Protein AF-F0WGF5-F1 (afdb_monomer_lite)

Organism: NCBI:txid890382

Radius of gyration: 29.4 Å; chains: 1; bounding box: 69×27×80 Å

Structure (mmCIF, N/CA/C/O backbone):
data_AF-F0WGF5-F1
#
_entry.id   AF-F0WGF5-F1
#
loop_
_atom_site.group_PDB
_atom_site.id
_atom_site.type_symbol
_atom_site.label_atom_id
_atom_site.label_alt_id
_atom_site.label_comp_id
_atom_site.label_asym_id
_atom_site.label_entity_id
_atom_site.label_seq_id
_atom_site.pdbx_PDB_ins_code
_atom_site.Cartn_x
_atom_site.Cartn_y
_atom_site.Cartn_z
_atom_site.occupancy
_atom_site.B_iso_or_equiv
_atom_site.auth_seq_id
_atom_site.auth_comp_id
_atom_site.auth_asym_id
_atom_site.auth_atom_id
_atom_site.pdbx_PDB_model_num
ATOM 1 N N . MET A 1 1 ? 20.255 4.347 -50.327 1.00 58.75 1 MET A N 1
ATOM 2 C CA . MET A 1 1 ? 20.104 3.994 -48.896 1.00 58.75 1 MET A CA 1
ATOM 3 C C . MET A 1 1 ? 21.111 4.798 -48.086 1.00 58.75 1 MET A C 1
ATOM 5 O O . MET A 1 1 ? 22.300 4.635 -48.310 1.00 58.75 1 MET A O 1
ATOM 9 N N . ASN A 1 2 ? 20.664 5.678 -47.185 1.00 82.00 2 ASN A N 1
ATOM 10 C CA . ASN A 1 2 ? 21.548 6.539 -46.385 1.00 82.00 2 ASN A CA 1
ATOM 11 C C . ASN A 1 2 ? 22.023 5.796 -45.113 1.00 82.00 2 ASN A C 1
ATOM 13 O O . ASN A 1 2 ? 21.653 6.131 -43.988 1.00 82.00 2 ASN A O 1
ATOM 17 N N . ARG A 1 3 ? 22.735 4.679 -45.299 1.00 86.12 3 ARG A N 1
ATOM 18 C CA . ARG A 1 3 ? 23.234 3.800 -44.225 1.00 86.12 3 ARG A CA 1
ATOM 19 C C . ARG A 1 3 ? 24.729 3.581 -44.415 1.00 86.12 3 ARG A C 1
ATOM 21 O O . ARG A 1 3 ? 25.202 3.529 -45.544 1.00 86.12 3 ARG A O 1
ATOM 28 N N . SER A 1 4 ? 25.474 3.451 -43.319 1.00 93.81 4 SER A N 1
ATOM 29 C CA . SER A 1 4 ? 26.920 3.237 -43.405 1.00 93.81 4 SER A CA 1
ATOM 30 C C . SER A 1 4 ? 27.237 1.872 -44.023 1.00 93.81 4 SER A C 1
ATOM 32 O O . SER A 1 4 ? 26.526 0.892 -43.790 1.00 93.81 4 SER A O 1
ATOM 34 N N . ALA A 1 5 ? 28.347 1.784 -44.760 1.00 93.56 5 ALA A N 1
ATOM 35 C CA . ALA A 1 5 ? 28.808 0.528 -45.358 1.00 93.56 5 ALA A CA 1
ATOM 36 C C . ALA A 1 5 ? 28.971 -0.595 -44.313 1.00 93.56 5 ALA A C 1
ATOM 38 O O . ALA A 1 5 ? 28.687 -1.758 -44.588 1.00 93.56 5 ALA A O 1
ATOM 39 N N . LYS A 1 6 ? 29.353 -0.238 -43.078 1.00 93.38 6 LYS A N 1
ATOM 40 C CA . LYS A 1 6 ? 29.480 -1.167 -41.945 1.00 93.38 6 LYS A CA 1
ATOM 41 C C . LYS A 1 6 ? 28.143 -1.807 -41.560 1.00 93.38 6 LYS A C 1
ATOM 43 O O . LYS A 1 6 ? 28.092 -3.007 -41.319 1.00 93.38 6 LYS A O 1
ATOM 48 N N . VAL A 1 7 ? 27.068 -1.020 -41.513 1.00 91.75 7 VAL A N 1
ATOM 49 C CA . VAL A 1 7 ? 25.716 -1.515 -41.210 1.00 91.75 7 VAL A CA 1
ATOM 50 C C . VAL A 1 7 ? 25.244 -2.487 -42.292 1.00 91.75 7 VAL A C 1
ATOM 52 O O . VAL A 1 7 ? 24.765 -3.569 -41.966 1.00 91.75 7 VAL A O 1
ATOM 55 N N . VAL A 1 8 ? 25.454 -2.139 -43.565 1.00 92.12 8 VAL A N 1
ATOM 56 C CA . VAL A 1 8 ? 25.098 -2.999 -44.705 1.00 92.12 8 VAL A CA 1
ATOM 57 C C . VAL A 1 8 ? 25.909 -4.300 -44.691 1.00 92.12 8 VAL A C 1
ATOM 59 O O . VAL A 1 8 ? 25.337 -5.373 -44.829 1.00 92.12 8 VAL A O 1
ATOM 62 N N . SER A 1 9 ? 27.221 -4.234 -44.442 1.00 92.44 9 SER A N 1
ATOM 63 C CA . SER A 1 9 ? 28.083 -5.421 -44.342 1.00 92.44 9 SER A CA 1
ATOM 64 C C . SER A 1 9 ? 27.689 -6.346 -43.184 1.00 92.44 9 SER A C 1
ATOM 66 O O . SER A 1 9 ? 27.689 -7.563 -43.352 1.00 92.44 9 SER A O 1
ATOM 68 N N . ASN A 1 10 ? 27.312 -5.786 -42.029 1.00 91.44 10 ASN A N 1
ATOM 69 C CA . ASN A 1 10 ? 26.825 -6.573 -40.896 1.00 91.44 10 ASN A CA 1
ATOM 70 C C . ASN A 1 10 ? 25.492 -7.269 -41.208 1.00 91.44 10 ASN A C 1
ATOM 72 O O . ASN A 1 10 ? 25.317 -8.411 -40.802 1.00 91.44 10 ASN A O 1
ATOM 76 N N . PHE A 1 11 ? 24.583 -6.604 -41.929 1.00 92.75 11 PHE A N 1
ATOM 77 C CA . PHE A 1 11 ? 23.328 -7.207 -42.388 1.00 92.75 11 PHE A CA 1
ATOM 78 C C . PHE A 1 11 ? 23.573 -8.329 -43.405 1.00 92.75 11 PHE A C 1
ATOM 80 O O . PHE A 1 11 ? 23.039 -9.415 -43.251 1.00 92.75 11 PHE A O 1
ATOM 87 N N . LEU A 1 12 ? 24.429 -8.109 -44.408 1.00 94.00 12 LEU A N 1
ATOM 88 C CA . LEU A 1 12 ? 24.720 -9.117 -45.437 1.00 94.00 12 LEU A CA 1
ATOM 89 C C . LEU A 1 12 ? 25.434 -10.364 -44.892 1.00 94.00 12 LEU A C 1
ATOM 91 O O . LEU A 1 12 ? 25.340 -11.427 -45.495 1.00 94.00 12 LEU A O 1
ATOM 95 N N . ARG A 1 13 ? 26.167 -10.242 -43.779 1.00 93.62 13 ARG A N 1
ATOM 96 C CA . ARG A 1 13 ? 26.872 -11.368 -43.149 1.00 93.62 13 ARG A CA 1
ATOM 97 C C . ARG A 1 13 ? 25.925 -12.344 -42.444 1.00 93.62 13 ARG A C 1
ATOM 99 O O . ARG A 1 13 ? 26.230 -13.528 -42.397 1.00 93.62 13 ARG A O 1
ATOM 106 N N . ASP A 1 14 ? 24.847 -11.837 -41.856 1.00 90.12 14 ASP A N 1
ATOM 107 C CA . ASP A 1 14 ? 23.861 -12.617 -41.102 1.00 90.12 14 ASP A CA 1
ATOM 108 C C . ASP A 1 14 ? 22.523 -11.851 -41.102 1.00 90.12 14 ASP A C 1
ATOM 110 O O . ASP A 1 14 ? 22.226 -11.113 -40.154 1.00 90.12 14 ASP A O 1
ATOM 114 N N . PRO A 1 15 ? 21.753 -11.932 -42.204 1.00 91.38 15 PRO A N 1
ATOM 115 C CA . PRO A 1 15 ? 20.523 -11.161 -42.357 1.00 91.38 15 PRO A CA 1
ATOM 116 C C . PRO A 1 15 ? 19.428 -11.635 -41.398 1.00 91.38 15 PRO A C 1
ATOM 118 O O . PRO A 1 15 ? 18.647 -10.810 -40.926 1.00 91.38 15 PRO A O 1
ATOM 121 N N . ASP A 1 16 ? 19.419 -12.925 -41.053 1.00 91.25 16 ASP A N 1
ATOM 122 C CA . ASP A 1 16 ? 18.415 -13.533 -40.177 1.00 91.25 16 ASP A CA 1
ATOM 123 C C . ASP A 1 16 ? 18.586 -13.096 -38.714 1.00 91.25 16 ASP A C 1
ATOM 125 O O . ASP A 1 16 ? 17.601 -12.848 -38.014 1.00 91.25 16 ASP A O 1
ATOM 129 N N . ALA A 1 17 ? 19.827 -12.942 -38.231 1.00 89.31 17 ALA A N 1
ATOM 130 C CA . ALA A 1 17 ? 20.085 -12.457 -36.872 1.00 89.31 17 ALA A CA 1
ATOM 131 C C . ALA A 1 17 ? 20.269 -10.931 -36.773 1.00 89.31 17 ALA A C 1
ATOM 133 O O . ALA A 1 17 ? 20.488 -10.396 -35.674 1.00 89.31 17 ALA A O 1
ATOM 134 N N . TYR A 1 18 ? 20.216 -10.198 -37.887 1.00 91.31 18 TYR A N 1
ATOM 135 C CA . TYR A 1 18 ? 20.401 -8.753 -37.862 1.00 91.31 18 TYR A CA 1
ATOM 136 C C . TYR A 1 18 ? 19.234 -8.063 -37.142 1.00 91.31 18 TYR A C 1
ATOM 138 O O . TYR A 1 18 ? 18.071 -8.189 -37.506 1.00 91.31 18 TYR A O 1
ATOM 146 N N . GLY A 1 19 ? 19.552 -7.290 -36.103 1.00 88.25 19 GLY A N 1
ATOM 147 C CA . GLY A 1 19 ? 18.554 -6.556 -35.321 1.00 88.25 19 GLY A CA 1
ATOM 148 C C . GLY A 1 19 ? 17.835 -7.375 -34.244 1.00 88.25 19 GLY A C 1
ATOM 149 O O . GLY A 1 19 ? 17.078 -6.785 -33.483 1.00 88.25 19 GLY A O 1
ATOM 150 N N . THR A 1 20 ? 18.102 -8.679 -34.107 1.00 90.12 20 THR A N 1
ATOM 151 C CA . THR A 1 20 ? 17.493 -9.523 -33.056 1.00 90.12 20 THR A CA 1
ATOM 152 C C . THR A 1 20 ? 18.291 -9.527 -31.749 1.00 90.12 20 THR A C 1
ATOM 154 O O . THR A 1 20 ? 17.758 -9.802 -30.673 1.00 90.12 20 THR A O 1
ATOM 157 N N . ARG A 1 21 ? 19.588 -9.199 -31.813 1.00 86.81 21 ARG A N 1
ATOM 158 C CA . ARG A 1 21 ? 20.489 -9.185 -30.654 1.00 86.81 21 ARG A CA 1
ATOM 159 C C . ARG A 1 21 ? 20.367 -7.880 -29.871 1.00 86.81 21 ARG A C 1
ATOM 161 O O . ARG A 1 21 ? 21.087 -6.914 -30.130 1.00 86.81 21 ARG A O 1
ATOM 168 N N . TYR A 1 22 ? 19.490 -7.873 -28.875 1.00 88.44 22 TYR A N 1
ATOM 169 C CA . TYR A 1 22 ? 19.377 -6.780 -27.912 1.00 88.44 22 TYR A CA 1
ATOM 170 C C . TYR A 1 22 ? 20.283 -7.013 -26.703 1.00 88.44 22 TYR A C 1
ATOM 172 O O . TYR A 1 22 ? 20.446 -8.137 -26.230 1.00 88.44 22 TYR A O 1
ATOM 180 N N . LYS A 1 23 ? 20.871 -5.935 -26.178 1.00 88.38 23 LYS A N 1
ATOM 181 C CA . LYS A 1 23 ? 21.573 -5.996 -24.892 1.00 88.38 23 LYS A CA 1
ATOM 182 C C . LYS A 1 23 ? 20.538 -6.101 -23.767 1.00 88.38 23 LYS A C 1
ATOM 184 O O . LYS A 1 23 ? 19.522 -5.405 -23.848 1.00 88.38 23 LYS A O 1
ATOM 189 N N . PRO A 1 24 ? 20.783 -6.914 -22.724 1.00 87.56 24 PRO A N 1
ATOM 190 C CA . PRO A 1 24 ? 19.926 -6.898 -21.549 1.00 87.56 24 PRO A CA 1
ATOM 191 C C . PRO A 1 24 ? 19.884 -5.481 -20.964 1.00 87.56 24 PRO A C 1
ATOM 193 O O . PRO A 1 24 ? 20.873 -4.743 -20.999 1.00 87.56 24 PRO A O 1
ATOM 196 N N . GLY A 1 25 ? 18.705 -5.089 -20.484 1.00 88.69 25 GLY A N 1
ATOM 197 C CA . GLY A 1 25 ? 18.509 -3.805 -19.820 1.00 88.69 25 GLY A CA 1
ATOM 198 C C . GLY A 1 25 ? 19.200 -3.748 -18.456 1.00 88.69 25 GLY A C 1
ATOM 199 O O . GLY A 1 25 ? 19.818 -4.707 -18.004 1.00 88.69 25 GLY A O 1
ATOM 200 N N . ARG A 1 26 ? 19.063 -2.605 -17.778 1.00 89.12 26 ARG A N 1
ATOM 201 C CA . ARG A 1 26 ? 19.552 -2.432 -16.405 1.00 89.12 26 ARG A CA 1
ATOM 202 C C . ARG A 1 26 ? 18.831 -3.383 -15.448 1.00 89.12 26 ARG A C 1
ATOM 204 O O . ARG A 1 26 ? 17.610 -3.531 -15.532 1.00 89.12 26 ARG A O 1
ATOM 211 N N . ASP A 1 27 ? 19.577 -3.921 -14.488 1.00 86.88 27 ASP A N 1
ATOM 212 C CA . ASP A 1 27 ? 19.017 -4.732 -13.413 1.00 86.88 27 ASP A CA 1
ATOM 213 C C . ASP A 1 27 ? 17.933 -3.988 -12.628 1.00 86.88 27 ASP A C 1
ATOM 215 O O . ASP A 1 27 ? 17.963 -2.764 -12.435 1.00 86.88 27 ASP A O 1
ATOM 219 N N . ARG A 1 28 ? 16.945 -4.754 -12.161 1.00 86.00 28 ARG A N 1
ATOM 220 C CA . AR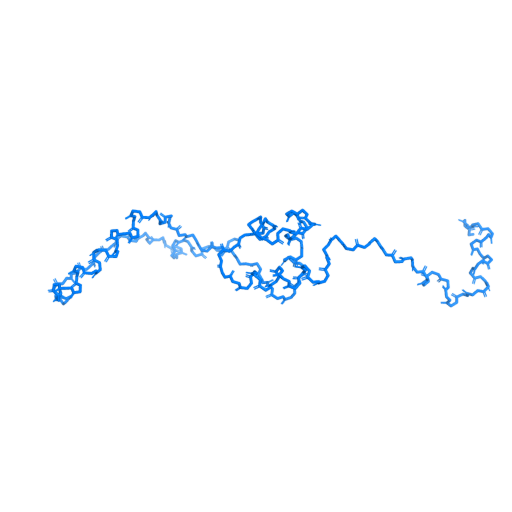G A 1 28 ? 15.867 -4.225 -11.327 1.00 86.00 28 ARG A CA 1
ATOM 221 C C . ARG A 1 28 ? 16.429 -3.803 -9.975 1.00 86.00 28 ARG A C 1
ATOM 223 O O . ARG A 1 28 ? 17.224 -4.513 -9.376 1.00 86.00 28 ARG A O 1
ATOM 230 N N . ALA A 1 29 ? 15.937 -2.677 -9.467 1.00 87.50 29 ALA A N 1
ATOM 231 C CA . ALA A 1 29 ? 16.316 -2.189 -8.142 1.00 87.50 29 ALA A CA 1
ATOM 232 C C . ALA A 1 29 ? 15.839 -3.113 -7.010 1.00 87.50 29 ALA A C 1
ATOM 234 O O . ALA A 1 29 ? 16.496 -3.225 -5.986 1.00 87.50 29 ALA A O 1
ATOM 235 N N . LEU A 1 30 ? 14.694 -3.782 -7.186 1.00 89.12 30 LEU A N 1
ATOM 236 C CA . LEU A 1 30 ? 14.170 -4.722 -6.202 1.00 89.12 30 LEU A CA 1
ATOM 237 C C . LEU A 1 30 ? 14.506 -6.157 -6.616 1.00 89.12 30 LEU A C 1
ATOM 239 O O . LEU A 1 30 ? 14.160 -6.589 -7.717 1.00 89.12 30 LEU A O 1
ATOM 243 N N . THR A 1 31 ? 15.140 -6.903 -5.713 1.00 90.75 31 THR A N 1
ATOM 244 C CA . THR A 1 31 ? 15.416 -8.331 -5.908 1.00 90.75 31 THR A CA 1
ATOM 245 C C . THR A 1 31 ? 14.128 -9.153 -5.884 1.00 90.75 31 THR A C 1
ATOM 247 O O . THR A 1 31 ? 13.142 -8.777 -5.248 1.00 90.75 31 THR A O 1
ATOM 250 N N . GLU A 1 32 ? 14.142 -10.335 -6.502 1.00 90.12 32 GLU A N 1
ATOM 251 C CA . GLU A 1 32 ? 12.964 -11.213 -6.539 1.00 90.12 32 GLU A CA 1
ATOM 252 C C . GLU A 1 32 ? 12.514 -11.654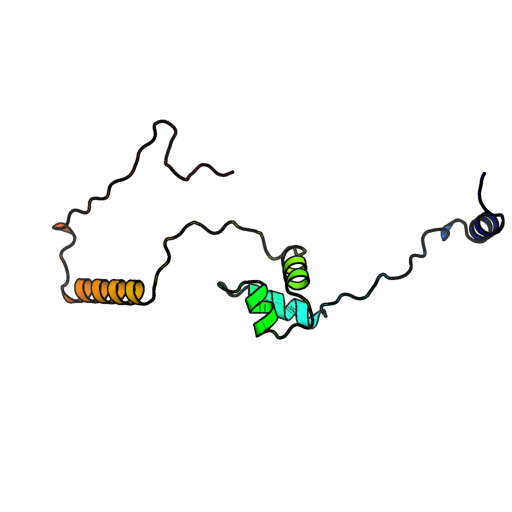 -5.133 1.00 90.12 32 GLU A C 1
ATOM 254 O O . GLU A 1 32 ? 11.320 -11.795 -4.861 1.00 90.12 32 GLU A O 1
ATOM 259 N N . ARG A 1 33 ? 13.461 -11.807 -4.195 1.00 90.75 33 ARG A N 1
ATOM 260 C CA . ARG A 1 33 ? 13.159 -12.053 -2.776 1.00 90.75 33 ARG A CA 1
ATOM 261 C C . ARG A 1 33 ? 12.462 -10.847 -2.140 1.00 90.75 33 ARG A C 1
ATOM 263 O O . ARG A 1 33 ? 11.443 -11.031 -1.476 1.00 90.75 33 ARG A O 1
ATOM 270 N N . GLY A 1 34 ? 12.980 -9.636 -2.360 1.00 90.75 34 GLY A N 1
ATOM 271 C CA . GLY A 1 34 ? 12.369 -8.400 -1.863 1.00 90.75 34 GLY A CA 1
ATOM 272 C C . GLY A 1 34 ? 10.957 -8.192 -2.414 1.00 90.75 34 GLY A C 1
ATOM 273 O O . GLY A 1 34 ? 10.046 -7.839 -1.670 1.00 90.75 34 GLY A O 1
ATOM 274 N N . ARG A 1 35 ? 10.747 -8.516 -3.694 1.00 92.25 35 ARG A N 1
ATOM 275 C CA . ARG A 1 35 ? 9.440 -8.472 -4.362 1.00 92.25 35 ARG A CA 1
ATOM 276 C C . ARG A 1 35 ? 8.443 -9.457 -3.753 1.00 92.25 35 ARG A C 1
ATOM 278 O O . ARG A 1 35 ? 7.330 -9.066 -3.411 1.00 92.25 35 ARG A O 1
ATOM 285 N N . ARG A 1 36 ? 8.848 -10.713 -3.534 1.00 91.75 36 ARG A N 1
ATOM 286 C CA . ARG A 1 36 ? 8.005 -11.708 -2.849 1.00 91.75 36 ARG A CA 1
ATOM 287 C C . ARG A 1 36 ? 7.638 -11.272 -1.434 1.00 91.75 36 ARG A C 1
ATOM 289 O O . ARG A 1 36 ? 6.481 -11.413 -1.043 1.00 91.75 36 ARG A O 1
ATOM 296 N N . HIS A 1 37 ? 8.590 -10.711 -0.689 1.00 91.81 37 HIS A N 1
ATOM 297 C CA . HIS A 1 37 ? 8.325 -10.232 0.664 1.00 91.81 37 HIS A CA 1
ATOM 298 C C . HIS A 1 37 ? 7.351 -9.047 0.668 1.00 91.81 37 HIS A C 1
ATOM 300 O O . HIS A 1 37 ? 6.402 -9.040 1.456 1.00 91.81 37 HIS A O 1
ATOM 306 N N . LEU A 1 38 ? 7.539 -8.098 -0.254 1.00 93.19 38 LEU A N 1
ATOM 307 C CA . LEU A 1 38 ? 6.634 -6.971 -0.461 1.00 93.19 38 LEU A CA 1
ATOM 308 C C . LEU A 1 38 ? 5.208 -7.451 -0.736 1.00 93.19 38 LEU A C 1
ATOM 310 O O . LEU A 1 38 ? 4.272 -6.997 -0.080 1.00 93.19 38 LEU A O 1
ATOM 314 N N . PHE A 1 39 ? 5.031 -8.390 -1.664 1.00 93.00 39 PHE A N 1
ATOM 315 C CA . PHE A 1 39 ? 3.707 -8.913 -2.002 1.00 93.00 39 PHE A CA 1
ATOM 316 C C . PHE A 1 39 ? 3.087 -9.702 -0.843 1.00 93.00 39 PHE A C 1
ATOM 318 O O . PHE A 1 39 ? 1.895 -9.559 -0.582 1.00 93.00 39 PHE A O 1
ATOM 325 N N . GLY A 1 40 ? 3.884 -10.472 -0.100 1.00 92.56 40 GLY A N 1
ATOM 326 C CA . GLY A 1 40 ? 3.427 -11.176 1.099 1.00 92.56 40 GLY A CA 1
ATOM 327 C C . GLY A 1 40 ? 2.884 -10.234 2.178 1.00 92.56 40 GLY A C 1
ATOM 328 O O . GLY A 1 40 ? 1.801 -10.473 2.706 1.00 92.56 40 GLY A O 1
ATOM 329 N N . GLU A 1 41 ? 3.583 -9.133 2.469 1.00 91.94 41 GLU A N 1
ATOM 330 C CA . GLU A 1 41 ? 3.097 -8.135 3.433 1.00 91.94 41 GLU A CA 1
ATOM 331 C C . GLU A 1 41 ? 1.933 -7.308 2.893 1.00 91.94 41 GLU A C 1
ATOM 333 O O . GLU A 1 41 ? 1.045 -6.941 3.653 1.00 91.94 41 GLU A O 1
ATOM 338 N N . THR A 1 42 ? 1.897 -7.029 1.590 1.00 91.25 42 THR A N 1
ATOM 339 C CA . THR A 1 42 ? 0.808 -6.240 0.987 1.00 91.25 42 THR A CA 1
ATOM 340 C C . THR A 1 42 ? -0.526 -6.978 1.037 1.00 91.25 42 THR A C 1
ATOM 342 O O . THR A 1 42 ? -1.570 -6.352 1.196 1.00 91.25 42 THR A O 1
ATOM 345 N N . LYS A 1 43 ? -0.503 -8.316 0.972 1.00 89.56 43 LYS A N 1
ATOM 346 C CA . LYS A 1 43 ? -1.699 -9.142 1.201 1.00 89.56 43 LYS A CA 1
ATOM 347 C C . LYS A 1 43 ? -2.291 -8.948 2.601 1.00 89.56 43 LYS A C 1
ATOM 349 O O . LYS A 1 43 ? -3.471 -9.225 2.796 1.00 89.56 43 LYS A O 1
ATOM 354 N N . LYS A 1 44 ? -1.507 -8.467 3.573 1.00 88.69 44 LYS A N 1
ATOM 355 C CA . LYS A 1 44 ? -2.017 -8.077 4.889 1.00 88.69 44 LYS A CA 1
ATOM 356 C C . LYS A 1 44 ? -2.621 -6.675 4.787 1.00 88.69 44 LYS A C 1
ATOM 358 O O . LYS A 1 44 ? -1.959 -5.710 4.408 1.00 88.69 44 LYS A O 1
ATOM 363 N N . THR A 1 45 ? -3.895 -6.549 5.136 1.00 76.88 45 THR A N 1
ATOM 364 C CA . THR A 1 45 ? -4.627 -5.283 5.038 1.00 76.88 45 THR A CA 1
ATOM 365 C C . THR A 1 45 ? -4.020 -4.204 5.943 1.00 76.88 45 THR A C 1
ATOM 367 O O . THR A 1 45 ? -3.643 -4.474 7.080 1.00 76.88 45 THR A O 1
ATOM 370 N N . GLY A 1 46 ? -4.000 -2.950 5.476 1.00 77.81 46 GLY A N 1
ATOM 371 C CA . GLY A 1 46 ? -3.733 -1.777 6.324 1.00 77.81 46 GLY A CA 1
ATOM 372 C C . GLY A 1 46 ? -2.355 -1.131 6.171 1.00 77.81 46 GLY A C 1
ATOM 373 O O . GLY A 1 46 ? -2.107 -0.102 6.800 1.00 77.81 46 GLY A O 1
ATOM 374 N N . SER A 1 47 ? -1.494 -1.660 5.305 1.00 84.81 47 SER A N 1
ATOM 375 C CA . SER A 1 47 ? -0.177 -1.079 5.025 1.00 84.81 47 SER A CA 1
ATOM 376 C C . SER A 1 47 ? -0.182 -0.254 3.734 1.00 84.81 47 SER A C 1
ATOM 378 O O . SER A 1 47 ? -0.772 -0.644 2.732 1.00 84.81 47 SER A O 1
ATOM 380 N N . CYS A 1 48 ? 0.488 0.902 3.740 1.00 88.75 48 CYS A N 1
ATOM 381 C CA . CYS A 1 48 ? 0.738 1.685 2.526 1.00 88.75 48 CYS A CA 1
ATOM 382 C C . CYS A 1 48 ? 2.156 1.427 2.001 1.00 88.75 48 CYS A C 1
ATOM 384 O O . CYS A 1 48 ? 3.034 1.014 2.757 1.00 88.75 48 CYS A O 1
ATOM 386 N N . ALA A 1 49 ? 2.415 1.732 0.725 1.00 91.94 49 ALA A N 1
ATOM 387 C CA . ALA A 1 49 ? 3.720 1.493 0.096 1.00 91.94 49 ALA A CA 1
ATOM 388 C C . ALA A 1 49 ? 4.899 2.123 0.864 1.00 91.94 49 ALA A C 1
ATOM 390 O O . ALA A 1 49 ? 5.970 1.529 0.945 1.00 91.94 49 ALA A O 1
ATOM 391 N N . LYS A 1 50 ? 4.698 3.305 1.467 1.00 93.19 50 LYS A N 1
ATOM 392 C CA . LYS A 1 50 ? 5.714 3.973 2.295 1.00 93.19 50 LYS A CA 1
ATOM 393 C C . LYS A 1 50 ? 5.996 3.197 3.582 1.00 93.19 50 LYS A C 1
ATOM 395 O O . LYS A 1 50 ? 7.155 3.005 3.932 1.00 93.19 50 LYS A O 1
ATOM 400 N N . THR A 1 51 ? 4.947 2.746 4.270 1.00 93.25 51 THR A N 1
ATOM 401 C CA . THR A 1 51 ? 5.088 1.924 5.476 1.00 93.25 51 THR A CA 1
ATOM 402 C C . THR A 1 51 ? 5.758 0.599 5.144 1.00 93.25 51 THR A C 1
ATOM 404 O O . THR A 1 51 ? 6.688 0.234 5.846 1.00 93.25 51 THR A O 1
ATOM 407 N N . LEU A 1 52 ? 5.360 -0.053 4.046 1.00 92.69 52 LEU A N 1
ATOM 408 C CA . LEU A 1 52 ? 5.949 -1.309 3.576 1.00 92.69 52 LEU A CA 1
ATOM 409 C C . LEU A 1 52 ? 7.432 -1.157 3.245 1.00 92.69 52 LEU A C 1
ATOM 411 O O . LEU A 1 52 ? 8.239 -1.957 3.698 1.00 92.69 52 LEU A O 1
ATOM 415 N N . GLN A 1 53 ? 7.805 -0.114 2.499 1.00 93.56 53 GLN A N 1
ATOM 416 C CA . GLN A 1 53 ? 9.206 0.152 2.172 1.00 93.56 53 GLN A CA 1
ATOM 417 C C . GLN A 1 53 ? 10.051 0.306 3.443 1.00 93.56 53 GLN A C 1
ATOM 419 O O . GLN A 1 53 ? 11.126 -0.285 3.532 1.00 93.56 53 GLN A O 1
ATOM 424 N N . LYS A 1 54 ? 9.536 1.039 4.440 1.00 92.81 54 LYS A N 1
ATOM 425 C CA . LYS A 1 54 ? 10.242 1.291 5.698 1.00 92.81 54 LYS A CA 1
ATOM 426 C C . LYS A 1 54 ? 10.290 0.056 6.600 1.00 92.81 54 LYS A C 1
ATOM 428 O O . LYS A 1 54 ? 11.335 -0.226 7.175 1.00 92.81 54 LYS A O 1
ATOM 433 N N . SER A 1 55 ? 9.180 -0.670 6.739 1.00 91.31 55 SER A N 1
ATOM 434 C CA . SER A 1 55 ? 9.087 -1.845 7.614 1.00 91.31 55 SER A CA 1
ATOM 435 C C . SER A 1 55 ? 9.902 -3.020 7.085 1.00 91.31 55 SER A C 1
ATOM 437 O O . SER A 1 55 ? 10.497 -3.746 7.870 1.00 91.31 55 SER A O 1
ATOM 439 N N . LEU A 1 56 ? 9.942 -3.186 5.760 1.00 90.81 56 LEU A N 1
ATOM 440 C CA . LEU A 1 56 ? 10.693 -4.244 5.086 1.00 90.81 56 LEU A CA 1
ATOM 441 C C . LEU A 1 56 ? 12.148 -3.864 4.790 1.00 90.81 56 LEU A C 1
ATOM 443 O O . LEU A 1 56 ? 12.882 -4.699 4.272 1.00 90.81 56 LEU A O 1
ATOM 447 N N . GLN A 1 57 ? 12.544 -2.618 5.078 1.00 90.75 57 GLN A N 1
ATOM 448 C CA . GLN A 1 57 ? 13.885 -2.084 4.814 1.00 90.75 57 GLN A CA 1
ATOM 449 C C . GLN A 1 57 ? 14.351 -2.371 3.375 1.00 90.75 57 GLN A C 1
ATOM 451 O O . GLN A 1 57 ? 15.472 -2.814 3.139 1.00 90.75 57 GLN A O 1
ATOM 456 N N . LEU A 1 58 ? 13.457 -2.161 2.401 1.00 88.44 58 LEU A N 1
ATOM 457 C CA . LEU A 1 58 ? 13.767 -2.441 1.000 1.00 88.44 58 LEU A CA 1
ATOM 458 C C . LEU A 1 58 ? 14.800 -1.439 0.482 1.00 88.44 58 LEU A C 1
ATOM 460 O O . LEU A 1 58 ? 14.619 -0.229 0.643 1.00 88.44 58 LEU A O 1
ATOM 464 N N . ASP A 1 59 ? 15.799 -1.940 -0.246 1.00 85.94 59 ASP A N 1
ATOM 465 C CA . ASP A 1 59 ? 16.773 -1.141 -1.005 1.00 85.94 59 ASP A CA 1
ATOM 466 C C . ASP A 1 59 ? 16.158 -0.577 -2.301 1.00 85.94 59 ASP A C 1
ATOM 468 O O . ASP A 1 59 ? 16.633 -0.732 -3.423 1.00 85.94 59 ASP A O 1
ATOM 472 N N . ALA A 1 60 ? 14.973 0.003 -2.158 1.00 88.62 60 ALA A N 1
ATOM 473 C CA . ALA A 1 60 ? 14.205 0.583 -3.234 1.00 88.62 60 ALA A CA 1
ATOM 474 C C . ALA A 1 60 ? 13.479 1.815 -2.703 1.00 88.62 60 ALA A C 1
ATOM 476 O O . ALA A 1 60 ? 13.007 1.859 -1.562 1.00 88.62 60 ALA A O 1
ATOM 477 N N . SER A 1 61 ? 13.361 2.833 -3.552 1.00 93.00 61 SER A N 1
ATOM 478 C CA . SER A 1 61 ? 12.582 4.014 -3.203 1.00 93.00 61 SER A CA 1
ATOM 479 C C . SER A 1 61 ? 11.094 3.674 -3.114 1.00 93.00 61 SER A C 1
ATOM 481 O O . SER A 1 61 ? 10.601 2.747 -3.762 1.00 93.00 61 SER A 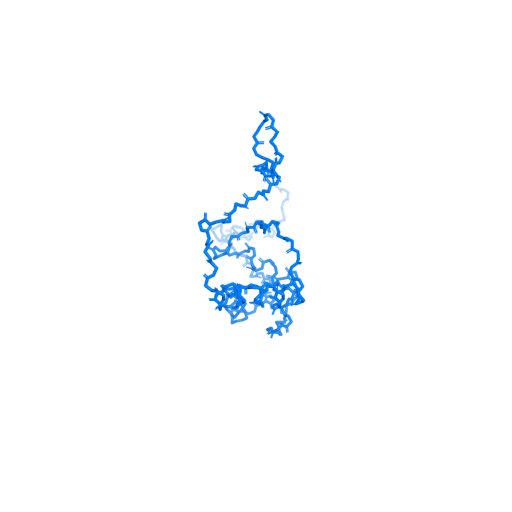O 1
ATOM 483 N N . VAL A 1 62 ? 10.339 4.490 -2.375 1.00 95.00 62 VAL A N 1
ATOM 484 C CA . VAL A 1 62 ? 8.876 4.349 -2.262 1.00 95.00 62 VAL A CA 1
ATOM 485 C C . VAL A 1 62 ? 8.206 4.304 -3.642 1.00 95.00 62 VAL A C 1
ATOM 487 O O . VAL A 1 62 ? 7.256 3.549 -3.843 1.00 95.00 62 VAL A O 1
ATOM 490 N N . ARG A 1 63 ? 8.724 5.063 -4.619 1.00 94.94 63 ARG A N 1
ATOM 491 C CA . ARG A 1 63 ? 8.186 5.088 -5.986 1.00 94.94 63 ARG A CA 1
ATOM 492 C C . ARG A 1 63 ? 8.366 3.757 -6.715 1.00 94.94 63 ARG A C 1
ATOM 494 O O . ARG A 1 63 ? 7.482 3.368 -7.480 1.00 94.94 63 ARG A O 1
ATOM 501 N N . ILE A 1 64 ? 9.489 3.075 -6.490 1.00 93.75 64 ILE A N 1
ATOM 502 C CA . ILE A 1 64 ? 9.755 1.749 -7.058 1.00 93.75 64 ILE A CA 1
ATOM 503 C C . ILE A 1 64 ? 8.807 0.732 -6.428 1.00 93.75 64 ILE A C 1
ATOM 505 O O . ILE A 1 64 ? 8.153 0.003 -7.165 1.00 93.75 64 ILE A O 1
ATOM 509 N N . THR A 1 65 ? 8.633 0.764 -5.105 1.00 93.38 65 THR A N 1
ATOM 510 C CA . THR A 1 65 ? 7.655 -0.077 -4.397 1.00 93.38 65 THR A CA 1
ATOM 511 C C . THR A 1 65 ? 6.244 0.102 -4.959 1.00 93.38 65 THR A C 1
ATOM 513 O O . THR A 1 65 ? 5.576 -0.877 -5.266 1.00 93.38 65 THR A O 1
ATOM 516 N N . GLN A 1 66 ? 5.795 1.344 -5.169 1.00 93.62 66 GLN A N 1
ATOM 517 C CA . GLN A 1 66 ? 4.492 1.623 -5.788 1.00 93.62 66 GLN A CA 1
ATOM 518 C C . GLN A 1 66 ? 4.381 1.050 -7.202 1.00 93.62 66 GLN A C 1
ATOM 520 O O . GLN A 1 66 ? 3.354 0.478 -7.544 1.00 93.62 66 GLN A O 1
ATOM 525 N N . ARG A 1 67 ? 5.431 1.193 -8.020 1.00 93.31 67 ARG A N 1
ATOM 526 C CA . ARG A 1 67 ? 5.441 0.654 -9.383 1.00 93.31 67 ARG A CA 1
ATOM 527 C C . ARG A 1 67 ? 5.374 -0.871 -9.380 1.00 93.31 67 ARG A C 1
ATOM 529 O O . ARG A 1 67 ? 4.644 -1.424 -10.183 1.00 93.31 67 ARG A O 1
ATOM 536 N N . GLU A 1 68 ? 6.081 -1.546 -8.478 1.00 92.38 68 GLU A N 1
ATOM 537 C CA . GLU A 1 68 ? 5.990 -3.007 -8.336 1.00 92.38 68 GLU A CA 1
ATOM 538 C C . GLU A 1 68 ? 4.588 -3.455 -7.905 1.00 92.38 68 GLU A C 1
ATOM 540 O O . GLU A 1 68 ? 4.088 -4.463 -8.399 1.00 92.38 68 GLU A O 1
ATOM 545 N N . LEU A 1 69 ? 3.931 -2.688 -7.028 1.00 91.56 69 LEU A N 1
ATOM 546 C CA . LEU A 1 69 ? 2.547 -2.939 -6.615 1.00 91.56 69 LEU A CA 1
ATOM 547 C C . LEU A 1 69 ? 1.517 -2.669 -7.720 1.00 91.56 69 LEU A C 1
ATOM 549 O O . LEU A 1 69 ? 0.454 -3.275 -7.693 1.00 91.56 69 LEU A O 1
ATOM 553 N N . GLN A 1 70 ? 1.827 -1.793 -8.676 1.00 91.56 70 GLN A N 1
ATOM 554 C CA . GLN A 1 70 ? 0.991 -1.535 -9.854 1.00 91.56 70 GLN A CA 1
ATOM 555 C C . GLN A 1 70 ? 1.260 -2.535 -10.989 1.00 91.56 70 GLN A C 1
ATOM 557 O O . GLN A 1 70 ? 0.341 -2.923 -11.695 1.00 91.56 70 GLN A O 1
ATOM 562 N N . ASN A 1 71 ? 2.513 -2.963 -11.162 1.00 89.50 71 ASN A N 1
ATOM 563 C CA . ASN A 1 71 ? 2.962 -3.837 -12.249 1.00 89.50 71 ASN A CA 1
ATOM 564 C C . ASN A 1 71 ? 2.882 -5.324 -11.860 1.00 89.50 71 ASN A C 1
ATOM 566 O O . ASN A 1 71 ? 3.864 -6.068 -11.979 1.00 89.50 71 ASN A O 1
ATOM 570 N N . ASN A 1 72 ? 1.745 -5.760 -11.333 1.00 88.44 72 ASN A N 1
ATOM 571 C CA . ASN A 1 72 ? 1.485 -7.171 -11.070 1.00 88.44 72 ASN A CA 1
ATOM 572 C C . ASN A 1 72 ? 0.000 -7.482 -11.265 1.00 88.44 72 ASN A C 1
ATOM 574 O O . ASN A 1 72 ? -0.840 -6.604 -11.115 1.00 88.44 72 ASN A O 1
ATOM 578 N N . ASP A 1 73 ? -0.294 -8.756 -11.504 1.00 89.94 73 ASP A N 1
ATOM 579 C CA . ASP A 1 73 ? -1.661 -9.252 -11.693 1.00 89.94 73 ASP A CA 1
ATOM 580 C C . ASP A 1 73 ? -2.313 -9.709 -10.370 1.00 89.94 73 ASP A C 1
ATOM 582 O O . ASP A 1 73 ? -3.366 -10.337 -10.368 1.00 89.94 73 ASP A O 1
ATOM 586 N N . LEU A 1 74 ? -1.662 -9.460 -9.224 1.00 89.81 74 LEU A N 1
ATOM 587 C CA . LEU A 1 74 ? -2.105 -9.927 -7.903 1.00 89.81 74 LEU A CA 1
ATOM 588 C C . LEU A 1 74 ? -2.960 -8.899 -7.160 1.00 89.81 74 LEU A C 1
ATOM 590 O O . LEU A 1 74 ? -3.735 -9.278 -6.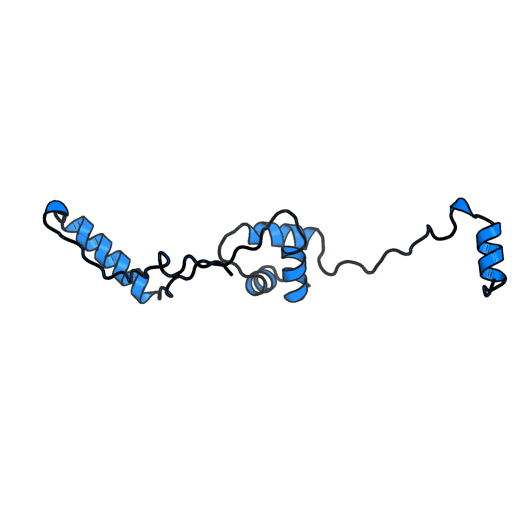281 1.00 89.81 74 LEU A O 1
ATOM 594 N N . 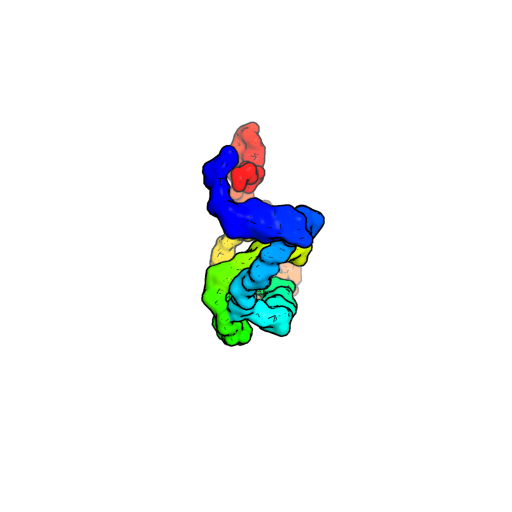PHE A 1 75 ? -2.770 -7.613 -7.445 1.00 89.50 75 PHE A N 1
ATOM 595 C CA . PHE A 1 75 ? -3.427 -6.520 -6.745 1.00 89.50 75 PHE A CA 1
ATOM 596 C C . PHE A 1 75 ? -4.154 -5.623 -7.735 1.00 89.50 75 PHE A C 1
ATOM 598 O O . PHE A 1 75 ? -3.572 -5.143 -8.703 1.00 89.50 75 PHE A O 1
ATOM 605 N N . GLU A 1 76 ? -5.413 -5.334 -7.434 1.00 88.50 76 GLU A N 1
ATOM 606 C CA . GLU A 1 76 ? -6.197 -4.349 -8.162 1.00 88.50 76 GLU A CA 1
ATOM 607 C C . GLU A 1 76 ? -6.263 -3.046 -7.363 1.00 88.50 76 GLU A C 1
ATOM 609 O O . GLU A 1 76 ? -6.396 -3.040 -6.132 1.00 88.50 76 GLU A O 1
ATOM 614 N N . TYR A 1 77 ? -6.160 -1.918 -8.063 1.00 84.62 77 TYR A N 1
ATOM 615 C CA . TYR A 1 77 ? -6.394 -0.629 -7.436 1.00 84.62 77 TYR A CA 1
ATOM 616 C C . TYR A 1 77 ? -7.887 -0.454 -7.153 1.00 84.62 77 TYR A C 1
ATOM 618 O O . TYR A 1 77 ? -8.698 -0.378 -8.070 1.00 84.62 77 TYR A O 1
ATOM 626 N N . VAL A 1 78 ? -8.230 -0.301 -5.875 1.00 85.00 78 VAL A N 1
ATOM 627 C CA . VAL A 1 78 ? -9.592 0.013 -5.440 1.00 85.00 78 VAL A CA 1
ATOM 628 C C . VAL A 1 78 ? -9.581 1.313 -4.648 1.00 85.00 78 VAL A C 1
ATOM 630 O O . VAL A 1 78 ? -8.798 1.490 -3.706 1.00 85.00 78 VAL A O 1
ATOM 633 N N . LYS A 1 79 ? -10.477 2.235 -5.012 1.00 82.88 79 LYS A N 1
ATOM 634 C CA . LYS A 1 79 ? -10.687 3.469 -4.252 1.00 82.88 79 LYS A CA 1
ATOM 635 C C . LYS A 1 79 ? -11.234 3.112 -2.872 1.00 82.88 79 LYS A C 1
ATOM 637 O O . LYS A 1 79 ? -12.213 2.384 -2.737 1.00 82.88 79 LYS A O 1
ATOM 642 N N . ARG A 1 80 ? -10.599 3.632 -1.823 1.00 79.19 80 ARG A N 1
ATOM 643 C CA . ARG A 1 80 ? -11.055 3.410 -0.449 1.00 79.19 80 ARG A CA 1
ATOM 644 C C . ARG A 1 80 ? -12.400 4.108 -0.236 1.00 79.19 80 ARG A C 1
ATOM 646 O O . ARG A 1 80 ? -12.495 5.311 -0.472 1.00 79.19 80 ARG A O 1
ATOM 653 N N . ASN A 1 81 ? -13.396 3.377 0.266 1.00 82.44 81 ASN A N 1
ATOM 654 C CA . ASN A 1 81 ? -14.670 3.969 0.672 1.00 82.44 81 ASN A CA 1
ATOM 655 C C . ASN A 1 81 ? -14.431 5.046 1.733 1.00 82.44 81 ASN A C 1
ATOM 657 O O . ASN A 1 81 ? -13.661 4.842 2.680 1.00 82.44 81 ASN A O 1
ATOM 661 N N . HIS A 1 82 ? -15.074 6.199 1.559 1.00 78.69 82 HIS A N 1
ATOM 662 C CA . HIS A 1 82 ? -14.956 7.294 2.506 1.00 78.69 82 HIS A CA 1
ATOM 663 C C . HIS A 1 82 ? -15.591 6.878 3.836 1.00 78.69 82 HIS A C 1
ATOM 665 O O . HIS A 1 82 ? -16.766 6.534 3.900 1.00 78.69 82 HIS A O 1
ATOM 671 N N . THR A 1 83 ? -14.803 6.897 4.907 1.00 80.19 83 THR A N 1
ATOM 672 C CA . THR A 1 83 ? -15.275 6.593 6.260 1.00 80.19 83 THR A CA 1
ATOM 673 C C . THR A 1 83 ? -14.755 7.658 7.215 1.00 80.19 83 THR A C 1
ATOM 675 O O . THR A 1 83 ? -13.566 7.989 7.131 1.00 80.19 83 THR A O 1
ATOM 678 N N . PRO A 1 84 ? -15.576 8.159 8.154 1.00 85.19 84 PRO A N 1
ATOM 679 C CA . PRO A 1 84 ? -15.119 9.131 9.136 1.00 85.19 84 PRO A CA 1
ATOM 680 C C . PRO A 1 84 ? -13.974 8.562 9.981 1.00 85.19 84 PRO A C 1
ATOM 682 O O . PRO A 1 84 ? -13.944 7.377 10.327 1.00 85.19 84 PRO A O 1
ATOM 685 N N . ASN A 1 85 ? -13.013 9.418 10.326 1.00 87.69 85 ASN A N 1
ATOM 686 C CA . ASN A 1 85 ? -11.835 9.001 11.076 1.00 87.69 85 ASN A CA 1
ATOM 687 C C . ASN A 1 85 ? -12.208 8.568 12.509 1.00 87.69 85 ASN A C 1
ATOM 689 O O . ASN A 1 85 ? -12.651 9.369 13.339 1.00 87.69 85 ASN A O 1
ATOM 693 N N . MET A 1 86 ? -12.000 7.289 12.832 1.00 90.75 86 MET A N 1
ATOM 694 C CA . MET A 1 86 ? -12.223 6.762 14.179 1.00 90.75 86 MET A CA 1
ATOM 695 C C . MET A 1 86 ? -10.988 6.945 15.062 1.00 90.75 86 MET A C 1
ATOM 697 O O . MET A 1 86 ? -10.073 6.117 15.064 1.00 90.75 86 MET A O 1
ATOM 701 N N . THR A 1 87 ? -11.011 7.992 15.888 1.00 95.12 87 THR A N 1
ATOM 702 C CA . THR A 1 87 ? -9.996 8.208 16.926 1.00 95.12 87 THR A CA 1
ATOM 703 C C . THR A 1 87 ? -10.019 7.085 17.978 1.00 95.12 87 THR A C 1
ATOM 705 O O . THR A 1 87 ? -11.060 6.449 18.189 1.00 95.12 87 THR A O 1
ATOM 708 N N . PRO A 1 88 ? -8.911 6.844 18.707 1.00 96.25 88 PRO A N 1
ATOM 709 C CA . PRO A 1 88 ? -8.893 5.882 19.814 1.00 96.25 88 PRO A CA 1
ATOM 710 C C . PRO A 1 88 ? -9.984 6.151 20.863 1.00 96.25 88 PRO A C 1
ATOM 712 O O . PRO A 1 88 ? -10.614 5.217 21.361 1.00 96.25 88 PRO A O 1
ATOM 715 N N . LYS A 1 89 ? -10.282 7.432 21.131 1.00 97.00 89 LYS A N 1
ATOM 716 C CA . LYS A 1 89 ? -11.365 7.862 22.028 1.00 97.00 89 LYS A CA 1
ATOM 717 C C . LYS A 1 89 ? -12.740 7.411 21.524 1.00 97.00 89 LYS A C 1
ATOM 719 O O . LYS A 1 89 ? -13.529 6.900 22.316 1.00 97.00 89 LYS A O 1
ATOM 724 N N . HIS A 1 90 ? -13.023 7.557 20.226 1.00 96.44 90 HIS A N 1
ATOM 725 C CA . HIS A 1 90 ? -14.282 7.088 19.629 1.00 96.44 90 HIS A CA 1
ATOM 726 C C . HIS A 1 90 ? -14.425 5.570 19.751 1.00 96.44 90 HIS A C 1
ATOM 728 O O . HIS A 1 90 ? -15.480 5.089 20.160 1.00 96.44 90 HIS A O 1
ATOM 734 N N . LYS A 1 91 ? -13.355 4.819 19.458 1.00 95.94 91 LYS A N 1
ATOM 735 C CA . LYS A 1 91 ? -13.354 3.351 19.569 1.00 95.94 91 LYS A CA 1
ATOM 736 C C . LYS A 1 91 ? -13.651 2.900 20.999 1.00 95.94 91 LYS A C 1
ATOM 738 O O . LYS A 1 91 ? -14.519 2.055 21.195 1.00 95.94 91 LYS A O 1
ATOM 743 N N . LYS A 1 92 ? -12.994 3.513 21.991 1.00 97.44 92 LYS A N 1
ATOM 744 C CA . LYS A 1 92 ? -13.222 3.212 23.411 1.00 97.44 92 LYS A CA 1
ATOM 745 C C . LYS A 1 92 ? -14.678 3.461 23.815 1.00 97.44 92 LYS A C 1
ATOM 747 O O . LYS A 1 92 ? -15.320 2.545 24.318 1.00 97.44 92 LYS A O 1
ATOM 752 N N . LYS A 1 93 ? -15.224 4.642 23.500 1.00 97.50 93 LYS A N 1
ATOM 753 C CA . LYS A 1 93 ? -16.625 4.982 23.803 1.00 97.50 93 LYS A CA 1
ATOM 754 C C . LYS A 1 93 ? -17.623 4.029 23.141 1.00 97.50 93 LYS A C 1
ATOM 756 O O . LYS A 1 93 ? -18.568 3.599 23.790 1.00 97.50 93 LYS A O 1
ATOM 761 N N . ARG A 1 94 ? -17.408 3.673 21.869 1.00 96.25 94 ARG A N 1
ATOM 762 C CA . ARG A 1 94 ? -18.269 2.717 21.149 1.00 96.25 94 ARG A CA 1
ATOM 763 C C . ARG A 1 94 ? -18.265 1.341 21.817 1.00 96.25 94 ARG A C 1
ATOM 765 O O . ARG A 1 94 ? -19.327 0.758 22.007 1.00 96.25 94 ARG A O 1
ATOM 772 N N . ILE A 1 95 ? -17.090 0.848 22.218 1.00 96.69 95 ILE A N 1
ATOM 773 C CA . ILE A 1 95 ? -16.958 -0.436 22.923 1.00 96.69 95 ILE A CA 1
ATOM 774 C C . ILE A 1 95 ? -17.633 -0.381 24.299 1.00 96.69 95 ILE A C 1
ATOM 776 O O . ILE A 1 95 ? -18.340 -1.314 24.671 1.00 96.69 95 ILE A O 1
ATOM 780 N N . GLU A 1 96 ? -17.430 0.693 25.062 1.00 97.19 96 GLU A N 1
ATOM 781 C CA . GLU A 1 96 ? -18.067 0.881 26.372 1.00 97.19 96 GLU A CA 1
ATOM 782 C C . GLU A 1 96 ? -19.592 0.937 26.263 1.00 97.19 96 GLU A C 1
ATOM 784 O O . GLU A 1 96 ? -20.287 0.269 27.032 1.00 97.19 96 GLU A O 1
ATOM 789 N N . TRP A 1 97 ? -20.117 1.666 25.277 1.00 95.12 97 TRP A N 1
ATOM 790 C CA . TRP A 1 97 ? -21.549 1.721 24.998 1.00 95.12 97 TRP A CA 1
ATOM 791 C C . TRP A 1 97 ? -22.104 0.335 24.654 1.00 95.12 97 TRP A C 1
ATOM 793 O O . TRP A 1 97 ? -23.057 -0.110 25.292 1.00 95.12 97 TRP A O 1
ATOM 803 N N . ALA A 1 98 ? -21.452 -0.398 23.744 1.00 94.75 98 ALA A N 1
ATOM 804 C CA . ALA A 1 98 ? -21.869 -1.747 23.362 1.00 94.75 98 ALA A CA 1
ATOM 805 C C . ALA A 1 98 ? -21.875 -2.708 24.563 1.00 94.75 98 ALA A C 1
ATOM 807 O O . ALA A 1 98 ? -22.859 -3.407 24.800 1.00 94.75 98 ALA A O 1
ATOM 808 N N . LYS A 1 99 ? -20.817 -2.689 25.386 1.00 95.81 99 LYS A N 1
ATOM 809 C CA . LYS A 1 99 ? -20.752 -3.480 26.627 1.00 95.81 99 LYS A CA 1
ATOM 810 C C . LYS A 1 99 ? -21.868 -3.111 27.603 1.00 95.81 99 LYS A C 1
ATOM 812 O O . LYS A 1 99 ? -22.404 -3.990 28.270 1.00 95.81 99 LYS A O 1
ATOM 817 N N . THR A 1 100 ? -22.210 -1.829 27.699 1.00 95.12 100 THR A N 1
ATOM 818 C CA . THR A 1 100 ? -23.280 -1.347 28.579 1.00 95.12 100 THR A CA 1
ATOM 819 C C . THR A 1 100 ? -24.646 -1.842 28.112 1.00 95.12 100 THR A C 1
ATOM 821 O O . THR A 1 100 ? -25.411 -2.334 28.934 1.00 95.12 100 THR A O 1
ATOM 824 N N . MET A 1 101 ? -24.934 -1.769 26.810 1.00 91.88 101 MET A N 1
ATOM 825 C CA . MET A 1 101 ? -26.192 -2.268 26.240 1.00 91.88 101 MET A CA 1
ATOM 826 C C . MET A 1 101 ? -26.337 -3.785 26.409 1.00 91.88 101 MET A C 1
ATOM 828 O O . MET A 1 101 ? -27.401 -4.257 26.798 1.00 91.88 101 MET A O 1
ATOM 832 N N . LEU A 1 102 ? -25.249 -4.541 26.213 1.00 91.69 102 LEU A N 1
ATOM 833 C CA . LEU A 1 102 ? -25.238 -5.989 26.452 1.00 91.69 102 LEU A CA 1
ATOM 834 C C . LEU A 1 102 ? -25.513 -6.334 27.922 1.00 91.69 102 LEU A C 1
ATOM 836 O O . LEU A 1 102 ? -26.328 -7.206 28.205 1.00 91.69 102 LEU A O 1
ATOM 840 N N . LYS A 1 103 ? -24.866 -5.636 28.865 1.00 92.88 103 LYS A N 1
ATOM 841 C CA . LYS A 1 103 ? -25.073 -5.862 30.306 1.00 92.88 103 LYS A CA 1
ATOM 842 C C . LYS A 1 103 ? -26.481 -5.503 30.770 1.00 92.88 103 LYS A C 1
ATOM 844 O O . LYS A 1 103 ? -27.009 -6.174 31.647 1.00 92.88 103 LYS A O 1
ATOM 849 N N . LYS A 1 104 ? -27.065 -4.441 30.213 1.00 88.06 104 LYS A N 1
ATOM 850 C CA . LYS A 1 104 ? -28.414 -3.982 30.564 1.00 88.06 104 LYS A CA 1
ATOM 851 C C . LYS A 1 104 ? -29.525 -4.874 30.003 1.00 88.06 104 LYS A C 1
ATOM 853 O O . LYS A 1 104 ? -30.663 -4.672 30.399 1.00 88.06 104 LYS A O 1
ATOM 858 N N . GLN A 1 105 ? -29.206 -5.814 29.102 1.00 83.31 105 GLN A N 1
ATOM 859 C CA . GLN A 1 105 ? -30.194 -6.593 28.344 1.00 83.31 105 GLN A CA 1
ATOM 860 C C . GLN A 1 105 ? -31.286 -5.691 27.754 1.00 83.31 105 GLN A C 1
ATOM 862 O O . GLN A 1 105 ? -32.476 -5.937 27.921 1.00 83.31 105 GLN A O 1
ATOM 867 N N . THR A 1 106 ? -30.864 -4.594 27.120 1.00 82.44 106 THR A N 1
ATOM 868 C CA . THR A 1 106 ? -31.778 -3.571 26.611 1.00 82.44 106 THR A CA 1
ATOM 869 C C . THR A 1 106 ? -32.844 -4.191 25.704 1.00 82.44 106 THR A C 1
ATOM 871 O O . THR A 1 106 ? -32.503 -4.861 24.728 1.00 82.44 106 THR A O 1
ATOM 874 N N . ASP A 1 107 ? -34.125 -3.943 25.996 1.00 88.44 107 ASP A N 1
ATOM 875 C CA . ASP A 1 107 ? -35.220 -4.381 25.130 1.00 88.44 107 ASP A CA 1
ATOM 876 C C . ASP A 1 107 ? -35.315 -3.483 23.894 1.00 88.44 107 ASP A C 1
ATOM 878 O O . ASP A 1 107 ? -35.947 -2.423 23.890 1.00 88.44 107 ASP A O 1
ATOM 882 N N . TRP A 1 108 ? -34.680 -3.938 22.820 1.00 89.44 108 TRP A N 1
ATOM 883 C CA . TRP A 1 108 ? -34.661 -3.257 21.532 1.00 89.44 108 TRP A CA 1
ATOM 884 C C . TRP A 1 108 ? -36.051 -3.066 20.913 1.00 89.44 108 TRP A C 1
ATOM 886 O O . TRP A 1 108 ? -36.195 -2.182 20.075 1.00 89.44 108 TRP A O 1
ATOM 896 N N . ARG A 1 109 ? -37.081 -3.826 21.326 1.00 91.69 109 ARG A N 1
ATOM 897 C CA . ARG A 1 109 ? -38.454 -3.667 20.803 1.00 91.69 109 ARG A CA 1
ATOM 898 C C . ARG A 1 109 ? -39.097 -2.347 21.220 1.00 91.69 109 ARG A C 1
ATOM 900 O O . ARG A 1 109 ? -39.995 -1.867 20.540 1.00 91.69 109 ARG A O 1
ATOM 907 N N . SER A 1 110 ? -38.631 -1.771 22.323 1.00 90.94 110 SER A N 1
ATOM 908 C CA . SER A 1 110 ? -39.103 -0.484 22.841 1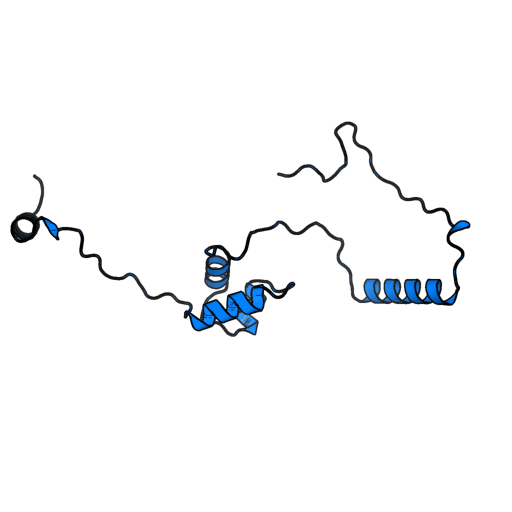.00 90.94 110 SER A CA 1
ATOM 909 C C . SER A 1 110 ? -38.362 0.724 22.258 1.00 90.94 110 SER A C 1
ATOM 911 O O . SER A 1 110 ? -38.746 1.865 22.514 1.00 90.94 110 SER A O 1
ATOM 913 N N . ILE A 1 111 ? -37.296 0.499 21.484 1.00 89.69 111 ILE A N 1
ATOM 914 C CA . ILE A 1 111 ? -36.422 1.559 20.983 1.00 89.69 111 ILE A CA 1
ATOM 915 C C . ILE A 1 111 ? -36.722 1.807 19.510 1.00 89.69 111 ILE A C 1
ATOM 917 O O . ILE A 1 111 ? -36.604 0.910 18.680 1.00 89.69 111 ILE A O 1
ATOM 921 N N . THR A 1 112 ? -37.048 3.054 19.179 1.00 92.94 112 THR A N 1
ATOM 922 C CA . THR A 1 112 ? -37.134 3.517 17.790 1.00 92.94 112 THR A CA 1
ATOM 923 C C . THR A 1 112 ? -35.865 4.283 17.444 1.00 92.94 112 THR A C 1
ATOM 925 O O . THR A 1 112 ? -35.487 5.214 18.155 1.00 92.94 112 THR A O 1
ATOM 928 N N . PHE A 1 113 ? -35.201 3.886 16.361 1.00 90.06 113 PHE A N 1
ATOM 929 C CA . PHE A 1 113 ? -34.061 4.613 15.811 1.00 90.06 113 PHE A CA 1
ATOM 930 C C . PHE A 1 113 ? -34.530 5.507 14.666 1.00 90.06 113 PHE A C 1
ATOM 932 O O . PHE A 1 113 ? -35.285 5.063 13.805 1.00 90.06 113 PHE A O 1
ATOM 939 N N . SER A 1 114 ? -34.049 6.745 14.647 1.00 93.44 114 SER A N 1
ATOM 940 C CA . SER A 1 114 ? -34.243 7.694 13.554 1.00 93.44 114 SER A CA 1
ATOM 941 C C . SER A 1 114 ? -32.896 8.301 13.180 1.00 93.44 114 SER A C 1
ATOM 943 O O . SER A 1 114 ? -32.110 8.639 14.068 1.00 93.44 114 SER A O 1
ATOM 945 N N . ASP A 1 115 ? -32.652 8.457 11.888 1.00 90.25 115 ASP A N 1
ATOM 946 C CA . ASP A 1 115 ? -31.528 9.207 11.331 1.00 90.25 115 ASP A CA 1
ATOM 947 C C . ASP A 1 115 ? -32.044 10.021 10.139 1.00 90.25 115 ASP A C 1
ATOM 949 O O . ASP A 1 115 ? -33.092 9.692 9.572 1.00 90.25 115 ASP A O 1
ATOM 953 N N . GLU A 1 116 ? -31.338 11.087 9.782 1.00 86.81 116 GLU A N 1
ATOM 954 C CA . GLU A 1 116 ? -31.699 11.937 8.650 1.00 86.81 116 GLU A CA 1
ATOM 955 C C . GLU A 1 116 ? -30.842 11.575 7.436 1.00 86.81 116 GLU A C 1
ATOM 957 O O . GLU A 1 116 ? -29.615 11.673 7.463 1.00 86.81 116 GLU A O 1
ATOM 962 N N . GLU A 1 117 ? -31.496 11.188 6.343 1.00 79.44 117 GLU A N 1
ATOM 963 C CA . GLU A 1 117 ? -30.851 10.972 5.050 1.00 79.44 117 GLU A CA 1
ATOM 964 C C . GLU A 1 117 ? -31.362 12.000 4.037 1.00 79.44 117 GLU A C 1
ATOM 966 O O . GLU A 1 117 ? -32.547 12.343 3.997 1.00 79.44 117 GLU A O 1
ATOM 971 N N . LYS A 1 118 ? -30.454 12.514 3.205 1.00 80.00 118 LYS A N 1
ATOM 972 C CA . LYS A 1 118 ? -30.796 13.460 2.146 1.00 80.00 118 LYS A CA 1
ATOM 973 C C . LYS A 1 118 ? -31.193 12.698 0.881 1.00 80.00 118 LYS A C 1
ATOM 975 O O . LYS A 1 118 ? -30.344 12.106 0.220 1.00 80.00 118 LYS A O 1
ATOM 980 N N . PHE A 1 119 ? -32.464 12.780 0.500 1.00 73.75 119 PHE A N 1
ATOM 981 C CA . PHE A 1 119 ? -32.963 12.230 -0.761 1.00 73.75 119 PHE A CA 1
ATOM 982 C C . PHE A 1 119 ? -32.880 13.284 -1.871 1.00 73.75 119 PHE A C 1
ATOM 984 O O . PHE A 1 119 ? -33.620 14.267 -1.856 1.00 73.75 119 PHE A O 1
ATOM 991 N N . ASN A 1 120 ? -31.981 13.088 -2.838 1.00 78.50 120 ASN A N 1
ATOM 992 C CA . ASN A 1 120 ? -31.971 13.873 -4.073 1.00 78.50 120 ASN A CA 1
ATOM 993 C C . ASN A 1 120 ? -32.871 13.176 -5.114 1.00 78.50 120 ASN A C 1
ATOM 995 O O . ASN A 1 120 ? -32.888 11.948 -5.191 1.00 78.50 120 ASN A O 1
ATOM 999 N N . LEU A 1 121 ? -33.600 13.947 -5.933 1.00 74.62 121 LEU A N 1
ATOM 1000 C CA . LEU A 1 121 ? -34.527 13.420 -6.955 1.00 74.62 121 LEU A CA 1
ATOM 1001 C C . LEU A 1 121 ? -33.838 12.572 -8.049 1.00 74.62 121 LEU A C 1
ATOM 1003 O O . LEU A 1 121 ? -34.520 11.854 -8.772 1.00 74.62 121 LEU A O 1
ATOM 1007 N N . ASP A 1 122 ? -32.502 12.609 -8.124 1.00 73.31 122 ASP A N 1
ATOM 1008 C CA . ASP A 1 122 ? -31.671 11.893 -9.104 1.00 73.31 122 ASP A CA 1
ATOM 1009 C C . ASP A 1 122 ? -31.034 10.593 -8.560 1.00 73.31 122 ASP A C 1
ATOM 1011 O O . ASP A 1 122 ? -30.223 9.958 -9.238 1.00 73.31 122 ASP A O 1
ATOM 1015 N N . GLY A 1 123 ? -31.379 10.181 -7.335 1.00 63.44 123 GLY A N 1
ATOM 1016 C CA . GLY A 1 123 ? -30.864 8.970 -6.688 1.00 63.44 123 GLY A CA 1
ATOM 1017 C C . GLY A 1 123 ? -30.046 9.243 -5.417 1.00 63.44 123 GLY A C 1
ATOM 1018 O O . GLY A 1 123 ? -29.826 10.399 -5.047 1.00 63.44 123 GLY A O 1
ATOM 1019 N N . PRO A 1 124 ? -29.611 8.183 -4.709 1.00 62.62 124 PRO A N 1
ATOM 1020 C CA . PRO A 1 124 ? -28.952 8.323 -3.412 1.00 62.62 124 PRO A CA 1
ATOM 1021 C C . PRO A 1 124 ? -27.627 9.083 -3.533 1.00 62.62 124 PRO A C 1
ATOM 1023 O O . PRO A 1 124 ? -26.817 8.819 -4.429 1.00 62.62 124 PRO A O 1
ATOM 1026 N N . ASP A 1 125 ? -27.401 10.022 -2.614 1.00 61.94 125 ASP A N 1
ATOM 1027 C CA . ASP A 1 125 ? -26.188 10.839 -2.582 1.00 61.94 125 ASP A CA 1
ATOM 1028 C C . ASP A 1 125 ? -24.945 9.955 -2.345 1.00 61.94 125 ASP A C 1
ATOM 1030 O O . ASP A 1 125 ? -24.946 9.051 -1.509 1.00 61.94 125 ASP A O 1
ATOM 1034 N N . GLY A 1 126 ? -23.872 10.180 -3.108 1.00 60.41 126 GLY A N 1
ATOM 1035 C CA . GLY A 1 126 ? -22.622 9.411 -2.996 1.00 60.41 126 GLY A CA 1
ATOM 1036 C C . GLY A 1 126 ? -22.505 8.133 -3.846 1.00 60.41 126 GLY A C 1
ATOM 1037 O O . GLY A 1 126 ? -21.458 7.481 -3.794 1.00 60.41 126 GLY A O 1
ATOM 1038 N N . LEU A 1 127 ? -23.506 7.786 -4.669 1.00 58.50 127 LEU A N 1
ATOM 1039 C CA . LEU A 1 127 ? -23.403 6.699 -5.666 1.00 58.50 127 LEU A CA 1
ATOM 1040 C C . LEU A 1 127 ? -22.845 7.142 -7.030 1.00 58.50 127 LEU A C 1
ATOM 1042 O O . LEU A 1 127 ? -22.582 6.288 -7.880 1.00 58.50 127 LEU A O 1
ATOM 1046 N N . GLN A 1 128 ? -22.616 8.442 -7.247 1.00 57.34 128 GLN A N 1
ATOM 1047 C CA . GLN A 1 128 ? -21.925 8.928 -8.444 1.00 57.34 128 GLN A CA 1
ATOM 1048 C C . GLN A 1 128 ? -20.453 8.493 -8.414 1.00 57.34 128 GLN A C 1
ATOM 1050 O O . GLN A 1 128 ? -19.632 9.010 -7.653 1.00 57.34 128 GLN A O 1
ATOM 1055 N N . LYS A 1 129 ? -20.124 7.502 -9.246 1.00 55.16 129 LYS A N 1
ATOM 1056 C CA . LYS A 1 129 ? -18.756 7.029 -9.471 1.00 55.16 129 LYS A CA 1
ATOM 1057 C C . LYS A 1 129 ? -18.169 7.800 -10.660 1.00 55.16 129 LYS A C 1
ATOM 1059 O O . LYS A 1 129 ? -18.545 7.520 -11.792 1.00 55.16 129 LYS A O 1
ATOM 1064 N N . TYR A 1 130 ? -17.278 8.753 -10.384 1.00 49.09 130 TYR A N 1
ATOM 1065 C CA . TYR A 1 130 ? -16.306 9.276 -11.356 1.00 49.09 130 TYR A CA 1
ATOM 1066 C C . TYR A 1 130 ? -14.976 8.542 -11.186 1.00 49.09 130 TYR A C 1
ATOM 1068 O O . TYR A 1 130 ? -14.578 8.321 -10.009 1.00 49.09 130 TYR A O 1
#

Sequence (130 aa):
MNRSAKVVSNFLRDPDAYGTRYKPGRDRALTERGRRHLFGETKKTGSCAKTLQKSLQLDASVRITQRELQNNDLFEYVKRNHTPNMTPKHKKKRIEWAKTMLKKQTDWRSITFSDEEKFNLDGPDGLQKY

InterPro domains:
  IPR036397 Ribonuclease H superfamily [G3DSA:3.30.420.10] (76-130)

Foldseek 3Di:
DPDDPVLVVVCVVPVPCRPVDDDDDDDQQFDPVNLVQLVVVPVPPDDDLVNSCVVSVRSDDSVSSVVSQVPDPSDDDDDDDDDPDQDPVNVVVVVVVVVVCVVVVDDCVPDDDDDDADDDPVDGPPPDDD

pLDDT: mean 87.53, std 9.38, range [49.09, 97.5]

Secondary structure (DSSP, 8-state):
----HHHHHHHHH-TTTTTT-PPP-PPPSS-HHHHHHHHHHHTSTT--HHHHHHHTT-SS-HHHHHHHHHSSSS----PPPP-----HHHHHHHHHHHHHHHHHT--GGG--------EETTEETT----